Protein AF-A0A7X6CED3-F1 (afdb_monomer_lite)

Structure (mmCIF, N/CA/C/O backbone):
data_AF-A0A7X6CED3-F1
#
_entry.id   AF-A0A7X6CED3-F1
#
loop_
_atom_site.group_PDB
_atom_site.id
_atom_site.type_symbol
_atom_site.label_atom_id
_atom_site.label_alt_id
_atom_site.label_comp_id
_atom_site.label_asym_id
_atom_site.label_entity_id
_atom_site.label_seq_id
_atom_site.pdbx_PDB_ins_code
_atom_site.Cartn_x
_atom_site.Cartn_y
_atom_site.Cartn_z
_atom_site.occupancy
_atom_site.B_iso_or_equiv
_atom_site.auth_seq_id
_atom_site.auth_comp_id
_atom_site.auth_asym_id
_atom_site.auth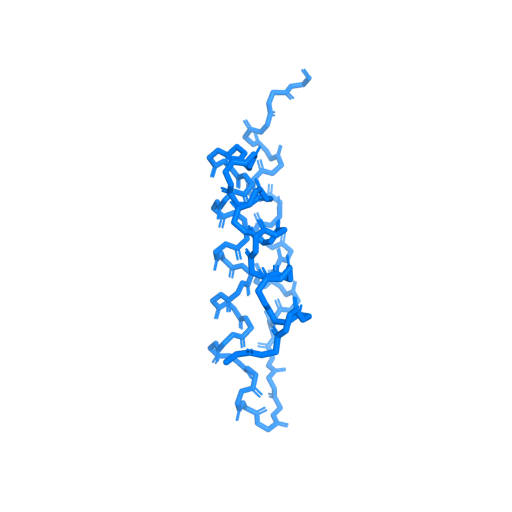_atom_id
_atom_site.pdbx_PDB_model_num
ATOM 1 N N . MET A 1 1 ? 23.066 9.070 15.809 1.00 60.81 1 MET A N 1
ATOM 2 C CA . MET A 1 1 ? 21.832 9.452 15.101 1.00 60.81 1 MET A CA 1
ATOM 3 C C . MET A 1 1 ? 21.538 10.904 15.402 1.00 60.81 1 MET A C 1
ATOM 5 O O . MET A 1 1 ? 21.744 11.345 16.529 1.00 60.81 1 MET A O 1
ATOM 9 N N . SER A 1 2 ? 21.173 11.665 14.376 1.00 84.25 2 SER A N 1
ATOM 10 C CA . SER A 1 2 ? 20.692 13.040 14.524 1.00 84.25 2 SER A CA 1
ATOM 11 C C . SER A 1 2 ? 19.311 13.026 15.185 1.00 84.25 2 SER A C 1
ATOM 13 O O . SER A 1 2 ? 18.507 12.146 14.886 1.00 84.25 2 SER A O 1
ATOM 15 N N . LYS A 1 3 ? 18.982 14.033 16.011 1.00 84.25 3 LYS A N 1
ATOM 16 C CA . LYS A 1 3 ? 17.626 14.198 16.583 1.00 84.25 3 LYS A CA 1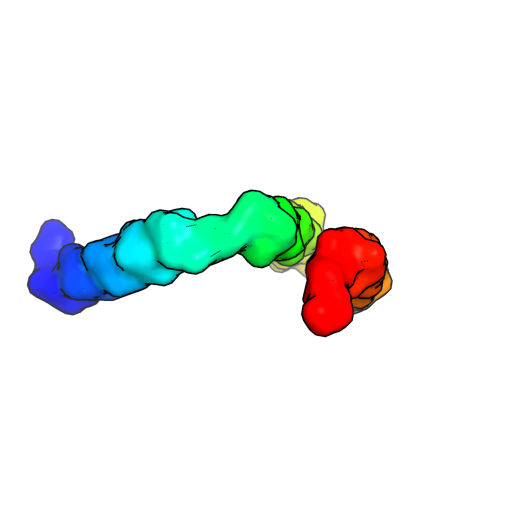
ATOM 17 C C . LYS A 1 3 ? 16.521 14.138 15.515 1.00 84.25 3 LYS A C 1
ATOM 19 O O . LYS A 1 3 ? 15.405 13.726 15.805 1.00 84.25 3 LYS A O 1
ATOM 24 N N . SER A 1 4 ? 16.834 14.547 14.284 1.00 87.38 4 SER A N 1
ATOM 25 C CA . SER A 1 4 ? 15.904 14.500 13.153 1.00 87.38 4 SER A CA 1
ATOM 26 C C . SER A 1 4 ? 15.658 13.079 12.634 1.00 87.38 4 SER A C 1
ATOM 28 O O . SER A 1 4 ? 14.535 12.775 12.241 1.00 87.38 4 SER A O 1
ATOM 30 N N . GLU A 1 5 ? 16.670 12.208 12.645 1.00 88.88 5 GLU A N 1
ATOM 31 C CA . GLU A 1 5 ? 16.533 10.806 12.222 1.00 88.88 5 GLU A CA 1
ATOM 32 C C . GLU A 1 5 ? 15.676 10.022 13.219 1.00 88.88 5 GLU A C 1
ATOM 34 O O . GLU A 1 5 ? 14.797 9.262 12.815 1.00 88.88 5 GLU A O 1
ATOM 39 N N . ASP A 1 6 ? 15.883 10.266 14.515 1.00 92.31 6 ASP A N 1
ATOM 40 C CA . ASP A 1 6 ? 15.105 9.641 15.588 1.00 92.31 6 ASP A CA 1
ATOM 41 C C . ASP A 1 6 ? 13.629 10.037 15.518 1.00 92.31 6 ASP A C 1
ATOM 43 O O . ASP A 1 6 ? 12.750 9.183 15.638 1.00 92.31 6 ASP A O 1
ATOM 47 N N . TYR A 1 7 ? 13.353 11.316 15.246 1.00 91.88 7 TYR A N 1
ATOM 48 C CA . TYR A 1 7 ? 11.993 11.807 15.048 1.00 91.88 7 TYR A CA 1
ATOM 49 C C . TYR A 1 7 ? 11.313 11.138 13.846 1.00 91.88 7 TYR A C 1
ATOM 51 O O . TYR A 1 7 ? 10.203 10.624 13.974 1.00 91.88 7 TYR A O 1
ATOM 59 N N . MET A 1 8 ? 11.984 11.075 12.689 1.00 93.31 8 MET A N 1
ATOM 60 C CA . MET A 1 8 ? 11.418 10.405 11.511 1.00 93.31 8 MET A CA 1
ATOM 61 C C . MET A 1 8 ? 11.146 8.924 11.773 1.00 93.31 8 MET A C 1
ATOM 63 O O . MET A 1 8 ? 10.101 8.410 11.376 1.00 93.31 8 MET A O 1
ATOM 67 N N . LYS A 1 9 ? 12.056 8.239 12.471 1.00 93.31 9 LYS A N 1
ATOM 68 C CA . LYS A 1 9 ? 11.880 6.829 12.819 1.00 93.31 9 LYS A CA 1
ATOM 69 C C . LYS A 1 9 ? 10.644 6.614 13.694 1.00 93.31 9 LYS A C 1
ATOM 71 O O . LYS A 1 9 ? 9.856 5.722 13.399 1.00 93.31 9 LYS A O 1
ATOM 76 N N . GLN A 1 10 ? 10.442 7.451 14.713 1.00 94.94 10 GLN A N 1
ATOM 77 C CA . GLN A 1 10 ? 9.258 7.380 15.576 1.00 94.94 10 GLN A CA 1
ATOM 78 C C . GLN A 1 10 ? 7.958 7.581 14.789 1.00 94.94 10 GLN A C 1
ATOM 80 O O . GLN A 1 10 ? 7.018 6.811 14.962 1.00 94.94 10 GLN A O 1
ATOM 85 N N . GLN A 1 11 ? 7.925 8.559 13.881 1.00 95.12 11 GLN A N 1
ATOM 86 C CA . GLN A 1 11 ? 6.755 8.819 13.036 1.00 95.12 11 GLN A CA 1
ATOM 87 C C . GLN A 1 11 ? 6.434 7.637 12.107 1.00 95.12 11 GLN A C 1
ATOM 89 O O . GLN A 1 11 ? 5.275 7.253 11.961 1.00 95.12 11 GLN A O 1
ATOM 94 N N . ILE A 1 12 ? 7.458 7.015 11.514 1.00 91.19 12 ILE A N 1
ATOM 95 C CA . ILE A 1 12 ? 7.283 5.821 10.676 1.00 91.19 12 ILE A CA 1
ATOM 96 C C . ILE A 1 12 ? 6.764 4.645 11.510 1.00 91.19 12 ILE A C 1
ATOM 98 O O . ILE A 1 12 ? 5.846 3.950 11.083 1.00 91.19 12 ILE A O 1
ATOM 102 N N . GLU A 1 13 ? 7.324 4.413 12.698 1.00 92.25 13 GLU A N 1
ATOM 103 C CA . GLU A 1 13 ? 6.876 3.336 13.586 1.00 92.25 13 GLU A CA 1
ATOM 104 C C . GLU A 1 13 ? 5.418 3.512 14.023 1.00 92.25 13 GLU A C 1
ATOM 106 O O . GLU A 1 13 ? 4.676 2.532 14.078 1.00 92.25 13 GLU A O 1
ATOM 111 N N . GLU A 1 14 ? 4.999 4.740 14.320 1.00 93.50 14 GLU A N 1
ATOM 112 C CA . GLU A 1 14 ? 3.617 5.061 14.675 1.00 93.50 14 GLU A CA 1
ATOM 113 C C . GLU A 1 14 ? 2.664 4.839 13.496 1.00 93.50 14 GLU A C 1
ATOM 115 O O . GLU A 1 14 ? 1.656 4.146 13.642 1.00 93.50 14 GLU A O 1
ATOM 120 N N . LEU A 1 15 ? 3.030 5.310 12.301 1.00 91.50 15 LEU A N 1
ATOM 121 C CA . LEU A 1 15 ? 2.267 5.062 11.079 1.00 91.50 15 LEU A CA 1
ATOM 122 C C . LEU A 1 15 ? 2.100 3.557 10.832 1.00 91.50 15 LEU A C 1
ATOM 124 O O . LEU A 1 15 ? 0.983 3.087 10.646 1.00 91.50 15 LEU A O 1
ATOM 128 N N . LEU A 1 16 ? 3.184 2.778 10.914 1.00 91.12 16 LEU A N 1
ATOM 129 C CA . LEU A 1 16 ? 3.163 1.326 10.690 1.00 91.12 16 LEU A CA 1
ATOM 130 C C . LEU A 1 16 ? 2.360 0.537 11.735 1.00 91.12 16 LEU A C 1
ATOM 132 O O . LEU A 1 16 ? 1.977 -0.606 11.453 1.00 91.12 16 LEU A O 1
ATOM 136 N N . LYS A 1 17 ? 2.152 1.092 12.936 1.00 93.38 17 LYS A N 1
ATOM 137 C CA . LYS A 1 17 ? 1.286 0.506 13.974 1.00 93.38 17 LYS A CA 1
ATOM 138 C C . LYS A 1 17 ? -0.192 0.752 13.694 1.00 93.38 17 LYS A C 1
ATOM 140 O O . LYS A 1 17 ? -1.001 -0.100 14.043 1.00 93.38 17 LYS A O 1
ATOM 145 N N . ASN A 1 18 ? -0.517 1.880 13.069 1.00 93.81 18 ASN A N 1
ATOM 146 C CA . ASN A 1 18 ? -1.895 2.296 12.816 1.00 93.81 18 ASN A CA 1
ATOM 147 C C . ASN A 1 18 ? -2.479 1.732 11.512 1.00 93.81 18 ASN A C 1
ATOM 149 O O . ASN A 1 18 ? -3.683 1.836 11.306 1.00 93.81 18 ASN A O 1
ATOM 153 N N . LEU A 1 19 ? -1.657 1.125 10.648 1.00 91.88 19 LEU A N 1
ATOM 154 C CA . LEU A 1 19 ? -2.143 0.457 9.439 1.00 91.88 19 LEU A CA 1
ATOM 155 C C . LEU A 1 19 ? -2.979 -0.779 9.787 1.00 91.88 19 LEU A C 1
ATOM 157 O O . LEU A 1 19 ? -2.546 -1.647 10.552 1.00 91.88 19 LEU A O 1
ATOM 161 N N . SER A 1 20 ? -4.132 -0.903 9.138 1.00 92.81 20 SER A N 1
ATOM 162 C CA . SER A 1 20 ? -4.901 -2.144 9.094 1.00 92.81 20 SER A CA 1
ATOM 163 C C . SER A 1 20 ? -4.103 -3.274 8.415 1.00 92.81 20 SER A C 1
ATOM 165 O O . SER A 1 20 ? -3.112 -3.020 7.716 1.00 92.81 20 SER A O 1
ATOM 167 N N . PRO A 1 21 ? -4.510 -4.548 8.584 1.00 91.31 21 PRO A N 1
ATOM 168 C CA . PRO A 1 21 ? -3.860 -5.669 7.907 1.00 91.31 21 PRO A CA 1
ATOM 169 C C . PRO A 1 21 ? -3.788 -5.497 6.383 1.00 91.31 21 PRO A C 1
ATOM 171 O O . PRO A 1 21 ? -2.739 -5.746 5.790 1.00 91.31 21 PRO A O 1
ATOM 174 N N . ASP A 1 22 ? -4.870 -5.007 5.777 1.00 91.00 22 ASP A N 1
ATOM 175 C CA . ASP A 1 22 ? -4.984 -4.779 4.336 1.00 91.00 22 ASP A CA 1
ATOM 176 C C . ASP A 1 22 ? -4.073 -3.640 3.855 1.00 91.00 22 ASP A C 1
ATOM 178 O O . ASP A 1 22 ? -3.358 -3.778 2.860 1.00 91.00 22 ASP A O 1
ATOM 182 N N . GLU A 1 23 ? -4.018 -2.525 4.587 1.00 90.81 23 GLU A N 1
ATOM 183 C CA . GLU A 1 23 ? -3.111 -1.417 4.265 1.00 90.81 23 GLU A CA 1
ATOM 184 C C . GLU A 1 23 ? -1.640 -1.815 4.443 1.00 90.81 23 GLU A C 1
ATOM 186 O O . GLU A 1 23 ? -0.779 -1.420 3.650 1.00 90.81 23 GLU A O 1
ATOM 191 N N . ARG A 1 24 ? -1.333 -2.642 5.451 1.00 92.31 24 ARG A N 1
ATOM 192 C CA . ARG A 1 24 ? 0.011 -3.193 5.654 1.00 92.31 24 ARG A CA 1
ATOM 193 C C . ARG A 1 24 ? 0.398 -4.149 4.522 1.00 92.31 24 ARG A C 1
ATOM 195 O O . ARG A 1 24 ? 1.544 -4.101 4.066 1.00 92.31 24 ARG A O 1
ATOM 202 N N . GLU A 1 25 ? -0.526 -4.986 4.048 1.00 92.50 25 GLU A N 1
ATOM 203 C CA . GLU A 1 25 ? -0.310 -5.835 2.869 1.00 92.50 25 GLU A CA 1
ATOM 204 C C . GLU A 1 25 ? -0.057 -4.976 1.622 1.00 92.50 25 GLU A C 1
ATOM 206 O O . GLU A 1 25 ? 0.907 -5.228 0.892 1.00 92.50 25 GLU A O 1
ATOM 211 N N . LEU A 1 26 ? -0.861 -3.930 1.404 1.00 92.38 26 LEU A N 1
ATOM 212 C CA . LEU A 1 26 ? -0.689 -3.006 0.284 1.00 92.38 26 LEU A CA 1
ATOM 213 C C . LEU A 1 26 ? 0.699 -2.360 0.297 1.00 92.38 26 LEU A C 1
ATOM 215 O O . LEU A 1 26 ? 1.421 -2.439 -0.700 1.00 92.38 26 LEU A O 1
ATOM 219 N N . LEU A 1 27 ? 1.092 -1.772 1.432 1.00 91.50 27 LEU A N 1
ATOM 220 C CA . LEU A 1 27 ? 2.397 -1.136 1.600 1.00 91.50 27 LEU A CA 1
ATOM 221 C C . LEU A 1 27 ? 3.532 -2.115 1.285 1.00 91.50 27 LEU A C 1
ATOM 223 O O . LEU A 1 27 ? 4.448 -1.785 0.533 1.00 91.50 27 LEU A O 1
ATOM 227 N N . TRP A 1 28 ? 3.458 -3.340 1.811 1.00 91.56 28 TRP A N 1
ATOM 228 C CA . TRP A 1 28 ? 4.478 -4.354 1.558 1.00 91.56 28 TRP A CA 1
ATOM 229 C C . TRP A 1 28 ? 4.575 -4.727 0.073 1.00 91.56 28 TRP A C 1
ATOM 231 O O . TRP A 1 28 ? 5.679 -4.839 -0.465 1.00 91.56 28 TRP A O 1
ATOM 241 N N . ARG A 1 29 ? 3.437 -4.888 -0.614 1.00 91.75 29 ARG A N 1
ATOM 242 C CA . ARG A 1 29 ? 3.402 -5.229 -2.046 1.00 91.75 29 ARG A CA 1
ATOM 243 C C . ARG A 1 29 ? 3.967 -4.110 -2.917 1.00 91.75 29 ARG A C 1
ATOM 245 O O . ARG A 1 29 ? 4.702 -4.412 -3.856 1.00 91.75 29 ARG A O 1
ATOM 252 N N . VAL A 1 30 ? 3.682 -2.851 -2.585 1.00 88.81 30 VAL A N 1
ATOM 253 C CA . VAL A 1 30 ? 4.240 -1.681 -3.283 1.00 88.81 30 VAL A CA 1
ATOM 254 C C . VAL A 1 30 ? 5.751 -1.595 -3.069 1.00 88.81 30 VAL A C 1
ATOM 256 O O . VAL A 1 30 ? 6.495 -1.586 -4.045 1.00 88.81 30 VAL A O 1
ATOM 259 N N . VAL A 1 31 ? 6.223 -1.647 -1.818 1.00 89.12 31 VAL A N 1
ATOM 260 C CA . VAL A 1 31 ? 7.664 -1.592 -1.499 1.00 89.12 31 VAL A CA 1
ATOM 261 C C . VAL A 1 31 ? 8.426 -2.737 -2.164 1.00 89.12 31 VAL A C 1
ATOM 263 O O . VAL A 1 31 ? 9.535 -2.544 -2.664 1.00 89.12 31 VAL A O 1
ATOM 266 N N . LYS A 1 32 ? 7.839 -3.938 -2.212 1.00 88.44 32 LYS A N 1
ATOM 267 C CA . LYS A 1 32 ? 8.429 -5.076 -2.919 1.00 88.44 32 LYS A CA 1
ATOM 268 C C . LYS A 1 32 ? 8.508 -4.826 -4.426 1.00 88.44 32 LYS A C 1
ATOM 270 O O . LYS A 1 32 ? 9.573 -5.029 -5.000 1.00 88.44 32 LYS A O 1
ATOM 275 N N . ALA A 1 33 ? 7.421 -4.371 -5.053 1.00 86.06 33 ALA A N 1
ATOM 276 C CA . ALA A 1 33 ? 7.389 -4.074 -6.485 1.00 86.06 33 ALA A CA 1
ATOM 277 C C . ALA A 1 33 ? 8.401 -2.986 -6.869 1.00 86.06 33 ALA A C 1
ATOM 279 O O . ALA A 1 33 ? 9.076 -3.109 -7.892 1.00 86.06 33 ALA A O 1
ATOM 28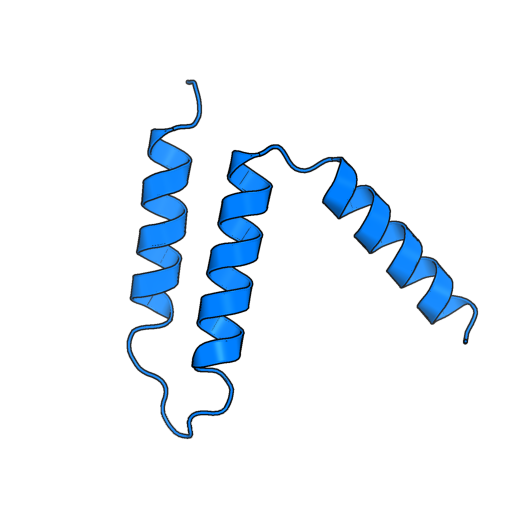0 N N . GLU A 1 34 ? 8.547 -1.961 -6.028 1.00 83.00 34 GLU A N 1
ATOM 281 C CA . GLU A 1 34 ? 9.584 -0.949 -6.177 1.00 83.00 34 GLU A CA 1
ATOM 282 C C . GLU A 1 34 ? 10.967 -1.575 -6.027 1.00 83.00 34 GLU A C 1
ATOM 284 O O . GLU A 1 34 ? 11.718 -1.567 -6.991 1.00 83.00 34 GLU A O 1
ATOM 289 N N . ARG A 1 35 ? 11.309 -2.203 -4.896 1.00 86.38 35 ARG A N 1
ATOM 290 C CA . ARG A 1 35 ? 12.640 -2.801 -4.666 1.00 86.38 35 ARG A CA 1
ATOM 291 C C . ARG A 1 35 ? 13.070 -3.758 -5.783 1.00 86.38 35 ARG A C 1
ATOM 293 O O . ARG A 1 35 ? 14.211 -3.705 -6.250 1.00 86.38 35 ARG A O 1
ATOM 300 N N . ASP A 1 36 ? 12.155 -4.619 -6.217 1.00 85.44 36 ASP A N 1
ATOM 301 C CA . ASP A 1 36 ? 12.420 -5.647 -7.221 1.00 85.44 36 ASP A CA 1
ATOM 302 C C . ASP A 1 36 ? 12.653 -5.043 -8.623 1.00 85.44 36 ASP A C 1
ATOM 304 O O . ASP A 1 36 ? 13.183 -5.727 -9.496 1.00 85.44 36 ASP A O 1
ATOM 308 N N . LYS A 1 37 ? 12.307 -3.767 -8.855 1.00 80.25 37 LYS A N 1
ATOM 309 C CA . LYS A 1 37 ? 12.400 -3.120 -10.176 1.00 80.25 37 LYS A CA 1
ATOM 310 C C . LYS A 1 37 ? 13.173 -1.792 -10.196 1.00 80.25 37 LYS A C 1
ATOM 312 O O . LYS A 1 37 ? 13.628 -1.385 -11.261 1.00 80.25 37 LYS A O 1
ATOM 317 N N . LEU A 1 38 ? 13.403 -1.146 -9.051 1.00 74.88 38 LEU A N 1
ATOM 318 C CA . LEU A 1 38 ? 14.072 0.160 -8.914 1.00 74.88 38 LEU A CA 1
ATOM 319 C C . LEU A 1 38 ? 15.528 0.124 -9.397 1.00 74.88 38 LEU A C 1
ATOM 321 O O . LEU A 1 38 ? 16.060 1.122 -9.867 1.00 74.88 38 LEU A O 1
ATOM 325 N N . HIS A 1 39 ? 16.173 -1.039 -9.288 1.00 79.94 39 HIS A N 1
ATOM 326 C CA . HIS A 1 39 ? 17.550 -1.258 -9.729 1.00 79.94 39 HIS A CA 1
ATOM 327 C C . HIS A 1 39 ? 17.662 -1.546 -11.238 1.00 79.94 39 HIS A C 1
ATOM 329 O O . HIS A 1 39 ? 18.767 -1.643 -11.774 1.00 79.94 39 HIS A O 1
ATOM 335 N N . MET A 1 40 ? 16.538 -1.717 -11.943 1.00 83.50 40 MET A N 1
ATOM 336 C CA . MET A 1 40 ? 16.537 -1.996 -13.375 1.00 83.50 40 MET A CA 1
ATOM 337 C C . MET A 1 40 ? 16.707 -0.695 -14.166 1.00 83.50 40 MET A C 1
ATOM 339 O O . MET A 1 40 ? 16.078 0.314 -13.876 1.00 83.50 40 MET A O 1
ATOM 343 N N . LYS A 1 41 ? 17.498 -0.731 -15.244 1.00 80.94 41 LYS A N 1
ATOM 344 C CA . LYS A 1 41 ? 17.715 0.430 -16.131 1.00 80.94 41 LYS A CA 1
ATOM 345 C C . LYS A 1 41 ? 16.445 0.888 -16.869 1.00 80.94 41 LYS A C 1
ATOM 347 O O . LYS A 1 41 ? 16.355 2.039 -17.278 1.00 80.94 41 LYS A O 1
ATOM 352 N N . ASN A 1 42 ? 15.492 -0.017 -17.089 1.00 79.19 42 ASN A N 1
ATOM 353 C CA . ASN A 1 42 ? 14.208 0.280 -17.727 1.00 79.19 42 ASN A CA 1
ATOM 354 C C . ASN A 1 42 ? 13.123 -0.675 -17.195 1.00 79.19 42 ASN A C 1
ATOM 356 O O . ASN A 1 42 ? 12.812 -1.680 -17.846 1.00 79.19 42 ASN A O 1
ATOM 360 N N . PRO A 1 43 ? 12.608 -0.435 -15.982 1.00 77.50 43 PRO A N 1
ATOM 361 C CA . PRO A 1 43 ? 11.620 -1.310 -15.379 1.00 77.50 43 PRO A CA 1
ATOM 362 C C . PRO A 1 43 ? 10.284 -1.213 -16.119 1.00 77.50 43 PRO A C 1
ATOM 364 O O . PRO A 1 43 ? 9.790 -0.128 -16.415 1.00 77.50 43 PRO A O 1
ATOM 367 N N . ARG A 1 44 ? 9.668 -2.365 -16.399 1.00 80.94 44 ARG A N 1
ATOM 368 C CA . ARG A 1 44 ? 8.336 -2.454 -17.015 1.00 80.94 44 ARG A CA 1
ATOM 369 C C . ARG A 1 44 ? 7.343 -3.096 -16.051 1.00 80.94 44 ARG A C 1
ATOM 371 O O . ARG A 1 44 ? 7.699 -3.949 -15.235 1.00 80.94 44 ARG A O 1
ATOM 378 N N . GLY A 1 45 ? 6.086 -2.674 -16.134 1.00 85.00 45 GLY A N 1
ATOM 379 C CA . GLY A 1 45 ? 4.985 -3.260 -15.367 1.00 85.00 45 GLY A CA 1
ATOM 380 C C . GLY A 1 45 ? 4.955 -2.927 -13.869 1.00 85.00 45 GLY A C 1
ATOM 381 O O . GLY A 1 45 ? 4.157 -3.531 -13.171 1.00 85.00 45 GLY A O 1
ATOM 382 N N . ILE A 1 46 ? 5.774 -1.991 -13.351 1.00 84.38 46 ILE A N 1
ATOM 383 C CA . ILE A 1 46 ? 5.635 -1.511 -11.951 1.00 84.38 46 ILE A CA 1
ATOM 384 C C . ILE A 1 46 ? 4.218 -0.972 -11.735 1.00 84.38 46 ILE A C 1
ATOM 386 O O . ILE A 1 46 ? 3.538 -1.350 -10.788 1.00 84.38 46 ILE A O 1
ATOM 390 N N . ASN A 1 47 ? 3.753 -0.127 -12.659 1.00 85.50 47 ASN A N 1
ATOM 391 C CA . ASN A 1 47 ? 2.426 0.477 -12.574 1.00 85.50 47 ASN A CA 1
ATOM 392 C C . ASN A 1 47 ? 1.312 -0.576 -12.578 1.00 85.50 47 ASN A C 1
ATOM 394 O O . ASN A 1 47 ? 0.316 -0.399 -11.884 1.00 85.50 47 ASN A O 1
ATOM 398 N N . ASP A 1 48 ? 1.476 -1.666 -13.330 1.00 89.69 48 ASP A N 1
ATOM 399 C CA . ASP A 1 48 ? 0.489 -2.747 -13.381 1.00 89.69 48 ASP A CA 1
ATOM 400 C C . ASP A 1 48 ? 0.486 -3.563 -12.085 1.00 89.69 48 ASP A C 1
ATOM 402 O O . ASP A 1 48 ? -0.584 -3.915 -11.588 1.00 89.69 48 ASP A O 1
ATOM 406 N N . ASP A 1 49 ? 1.661 -3.808 -11.498 1.00 86.69 49 ASP A N 1
ATOM 407 C CA . ASP A 1 49 ? 1.792 -4.500 -10.212 1.00 86.69 49 ASP A CA 1
ATOM 408 C C . ASP A 1 49 ? 1.186 -3.677 -9.068 1.00 86.69 49 ASP A C 1
ATOM 410 O O . ASP A 1 49 ? 0.425 -4.214 -8.259 1.00 86.69 49 ASP A O 1
ATOM 414 N N . ILE A 1 50 ? 1.451 -2.365 -9.037 1.00 87.50 50 ILE A N 1
ATOM 415 C CA . ILE A 1 50 ? 0.863 -1.437 -8.061 1.00 87.50 50 ILE A CA 1
ATOM 416 C C . ILE A 1 50 ? -0.656 -1.379 -8.238 1.00 87.50 50 ILE A C 1
ATOM 418 O O . ILE A 1 50 ? -1.394 -1.568 -7.272 1.00 87.50 50 ILE A O 1
ATOM 422 N N . LYS A 1 51 ? -1.147 -1.180 -9.469 1.00 89.94 51 LYS A N 1
ATOM 423 C CA . LYS A 1 51 ? -2.593 -1.147 -9.752 1.00 89.94 51 LYS A CA 1
ATOM 424 C C .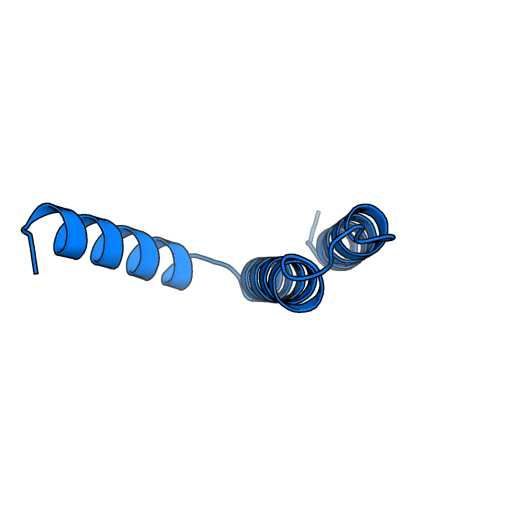 LYS A 1 51 ? -3.286 -2.433 -9.322 1.00 89.94 51 LYS A C 1
ATOM 426 O O . LYS A 1 51 ? -4.380 -2.376 -8.760 1.00 89.94 51 LYS A O 1
ATOM 431 N N . ARG A 1 52 ? -2.661 -3.585 -9.570 1.00 91.19 52 ARG A N 1
ATOM 432 C CA . ARG A 1 52 ? -3.185 -4.887 -9.154 1.00 91.19 52 ARG A CA 1
ATOM 433 C C . ARG A 1 52 ? -3.250 -4.997 -7.633 1.00 91.19 52 ARG A C 1
ATOM 435 O O . ARG A 1 52 ? -4.300 -5.363 -7.118 1.00 91.19 52 ARG A O 1
ATOM 442 N N . ALA A 1 53 ? -2.178 -4.629 -6.929 1.00 89.88 53 ALA A N 1
ATOM 443 C CA . ALA A 1 53 ? -2.140 -4.649 -5.468 1.00 89.88 53 ALA A CA 1
ATOM 444 C C . ALA A 1 53 ? -3.232 -3.759 -4.853 1.00 89.88 53 ALA A C 1
ATOM 446 O O . ALA A 1 53 ? -3.979 -4.222 -3.996 1.00 89.88 53 ALA A O 1
ATOM 447 N N . VAL A 1 54 ? -3.388 -2.525 -5.345 1.00 89.69 54 VAL A N 1
ATOM 448 C CA . VAL A 1 54 ? -4.444 -1.604 -4.888 1.00 89.69 54 VAL A CA 1
ATOM 449 C C . VAL A 1 54 ? -5.830 -2.193 -5.148 1.00 89.69 54 VAL A C 1
ATOM 451 O O . VAL A 1 54 ? -6.654 -2.255 -4.243 1.00 89.69 54 VAL A O 1
ATOM 454 N N . THR A 1 55 ? -6.088 -2.666 -6.369 1.00 91.62 55 TH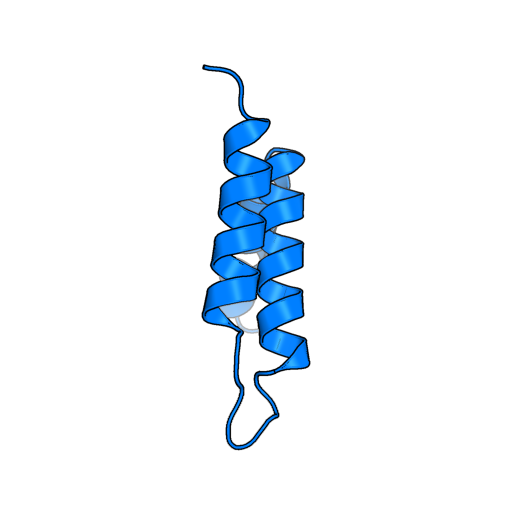R A N 1
ATOM 455 C CA . THR A 1 55 ? -7.410 -3.188 -6.758 1.00 91.62 55 THR A CA 1
ATOM 456 C C . THR A 1 55 ? -7.809 -4.410 -5.931 1.00 91.62 55 THR A C 1
ATOM 458 O O . THR A 1 55 ? -8.970 -4.554 -5.560 1.00 91.62 55 THR A O 1
ATOM 461 N N . GLU A 1 56 ? -6.865 -5.312 -5.659 1.00 92.25 56 GLU A N 1
ATOM 462 C CA . GLU A 1 56 ? -7.118 -6.510 -4.856 1.00 92.25 56 GLU A CA 1
ATOM 463 C C . GLU A 1 56 ? -7.424 -6.180 -3.395 1.00 92.25 56 GLU A C 1
ATOM 465 O O . GLU A 1 56 ? -8.270 -6.849 -2.809 1.00 92.25 56 GLU A O 1
ATOM 470 N N . ILE A 1 57 ? -6.774 -5.160 -2.832 1.00 91.19 57 ILE A N 1
ATOM 471 C CA . ILE A 1 57 ? -7.002 -4.720 -1.453 1.00 91.19 57 ILE A CA 1
ATOM 472 C C . ILE A 1 57 ? -8.322 -3.962 -1.324 1.00 91.19 57 ILE A C 1
ATOM 474 O O . ILE A 1 57 ? -9.126 -4.293 -0.463 1.00 91.19 57 ILE A O 1
ATOM 478 N N . VAL A 1 58 ? -8.608 -3.020 -2.228 1.00 89.25 58 VAL A N 1
ATOM 479 C CA . VAL A 1 58 ? -9.864 -2.248 -2.204 1.00 89.25 58 VAL A CA 1
ATOM 480 C C . VAL A 1 58 ? -11.093 -3.159 -2.269 1.00 89.25 58 VAL A C 1
ATOM 482 O O . VAL A 1 58 ? -12.080 -2.893 -1.599 1.00 89.25 58 VAL A O 1
ATOM 485 N N . LYS A 1 59 ? -11.028 -4.276 -3.005 1.00 89.56 59 LYS A N 1
ATOM 486 C CA . LYS A 1 59 ? -12.114 -5.273 -3.057 1.00 89.56 59 LYS A CA 1
ATOM 487 C C . LYS A 1 59 ? -12.382 -6.003 -1.736 1.00 89.56 59 LYS A C 1
ATOM 489 O O . LYS A 1 59 ? -13.411 -6.662 -1.629 1.00 89.56 59 LYS A O 1
ATOM 494 N N . ARG A 1 60 ? -11.441 -5.980 -0.792 1.00 86.81 60 ARG A N 1
ATOM 495 C CA . ARG A 1 60 ? -11.554 -6.635 0.521 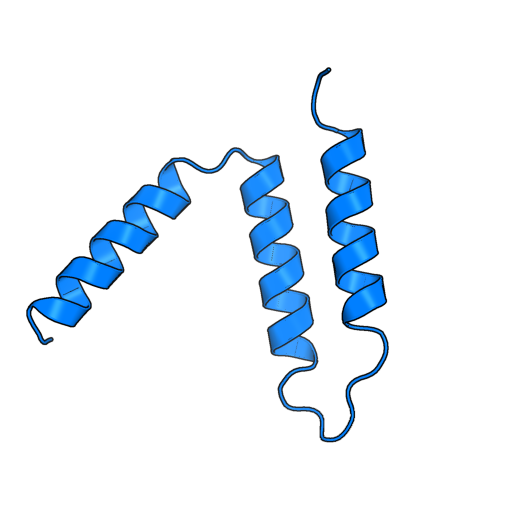1.00 86.81 60 ARG A CA 1
ATOM 496 C C . ARG A 1 60 ? -12.001 -5.669 1.612 1.00 86.81 60 ARG A C 1
ATOM 498 O O . ARG A 1 60 ? -12.437 -6.130 2.663 1.00 86.81 60 ARG A O 1
ATOM 505 N N . LEU A 1 61 ? -11.901 -4.362 1.361 1.00 79.50 61 LEU A N 1
ATOM 506 C CA . LEU A 1 61 ? -12.362 -3.358 2.304 1.00 79.50 61 LEU A CA 1
ATOM 507 C C . LEU A 1 61 ? -13.894 -3.428 2.412 1.00 79.50 61 LEU A C 1
ATOM 509 O O . LEU A 1 61 ? -14.567 -3.530 1.383 1.00 79.50 61 LEU A O 1
ATOM 513 N N . PRO A 1 62 ? -14.447 -3.406 3.635 1.00 73.06 62 PRO A N 1
ATOM 514 C CA . PRO A 1 62 ? -15.886 -3.279 3.824 1.00 73.06 62 PRO A CA 1
ATOM 515 C C . PRO A 1 62 ? -16.376 -1.926 3.280 1.00 73.06 62 PRO A C 1
ATOM 517 O O . PRO A 1 62 ? -15.617 -0.955 3.289 1.00 73.06 62 PRO A O 1
ATOM 520 N N . GLU A 1 63 ? -17.624 -1.888 2.797 1.00 68.62 63 GLU A N 1
ATOM 521 C CA . GLU A 1 63 ? -18.299 -0.650 2.359 1.00 68.62 63 GLU A CA 1
ATOM 522 C C . GLU A 1 63 ? -18.483 0.367 3.495 1.00 68.62 63 GLU A C 1
ATOM 524 O O . GLU A 1 63 ? -18.748 -0.059 4.646 1.00 68.62 63 GLU A O 1
#

Secondary structure (DSSP, 8-state):
--HHHHHHHHHHHHHHHH--HHHHHHHHHHHHHHHHHHTSSS--SHHHHHHHHHHHHHTTS--

Sequence (63 aa):
MSKSEDYMKQQIEELLKNLSPDERELLWRVVKAERDKLHMKNPRGINDDIKRAVTEIVKRLPE

pLDDT: mean 87.44, std 6.5, range [60.81, 95.12]

Radius of gyration: 14.89 Å; chains: 1; bounding box: 40×21×34 Å

Foldseek 3Di:
DDPVVVVVVVVVVVVCVPDDPLRNQLVVQLVCLCVVAVPPPDGPCSVVSNVVSVVVSVVVDDD